Protein AF-A0A4D7C5L6-F1 (afdb_monomer_lite)

Radius of gyration: 24.94 Å; chains: 1; bounding box: 60×89×39 Å

Secondary structure (DSSP, 8-state):
-----------------PPPS----GGGHHHHHHHH-TT---TT--HHHHHHHHHHTS---HHHHHHH--HHHHHHHTSGGGIIIIITTTGGGGSS-TT--HHHHHHHHHHHHHHHHHHHTT----HHHHHHHHHHHHHHHHHHS-S------SSSTTSSTTS--

Sequence (165 aa):
MEKAGKGQSHVGTRQRPKGCLLKIEPSGKGALDALAYPYGRPANTTHAKRAKDRRKRIPVSTGKVVAELTLYFWKRLYGPEYEQTLWRPTLKRTFPDKRIKRADIASNLENIYQARNRLAHHEPVLHKRFNDTISSLRYIIERLETKTRIRIRLFQNYSLMTYLM

Organism: NCBI:txid1763828

Structure (mmCIF, N/CA/C/O backbone):
data_AF-A0A4D7C5L6-F1
#
_entry.id   AF-A0A4D7C5L6-F1
#
loop_
_atom_site.group_PDB
_atom_site.id
_atom_site.type_symbol
_atom_site.label_atom_id
_atom_site.label_alt_id
_atom_site.label_comp_id
_atom_site.label_asym_id
_atom_site.label_entity_id
_atom_site.label_seq_id
_atom_site.pdbx_PDB_ins_code
_atom_site.Cartn_x
_atom_site.Cartn_y
_atom_site.Cartn_z
_atom_site.occupancy
_atom_site.B_iso_or_equiv
_atom_site.auth_seq_id
_atom_site.auth_comp_id
_atom_site.auth_asym_id
_atom_site.auth_atom_id
_atom_site.pdbx_PDB_model_num
ATOM 1 N N . MET A 1 1 ? -27.871 52.697 -22.970 1.00 40.00 1 MET A N 1
ATOM 2 C CA . MET A 1 1 ? -26.557 52.191 -23.426 1.00 40.00 1 MET A CA 1
ATOM 3 C C . MET A 1 1 ? -25.915 51.513 -22.218 1.00 40.00 1 MET A C 1
ATOM 5 O O . MET A 1 1 ? -25.320 52.195 -21.407 1.00 40.00 1 MET A O 1
ATOM 9 N N . GLU A 1 2 ? -26.230 50.279 -21.825 1.00 33.94 2 GLU A N 1
ATOM 10 C CA . GLU A 1 2 ? -26.063 48.983 -22.509 1.00 33.94 2 GLU A CA 1
ATOM 11 C C . GLU A 1 2 ? -24.707 48.825 -23.210 1.00 33.94 2 GLU A C 1
ATOM 13 O O . GLU A 1 2 ? -24.518 49.410 -24.271 1.00 33.94 2 GLU A O 1
ATOM 18 N N . LYS A 1 3 ? -23.769 48.102 -22.570 1.00 33.00 3 LYS A N 1
ATOM 19 C CA . LYS A 1 3 ? -23.229 46.750 -22.894 1.00 33.00 3 LYS A CA 1
ATOM 20 C C . LYS A 1 3 ? -22.438 46.274 -21.647 1.00 33.00 3 LYS A C 1
ATOM 22 O O . LYS A 1 3 ? -21.710 47.076 -21.083 1.00 33.00 3 LYS A O 1
ATOM 27 N N . ALA A 1 4 ? -22.647 45.123 -20.998 1.00 32.66 4 ALA A N 1
ATOM 28 C CA . ALA A 1 4 ? -22.717 43.702 -21.384 1.00 32.66 4 ALA A CA 1
ATOM 29 C C . ALA A 1 4 ? -21.355 42.959 -21.364 1.00 32.66 4 ALA A C 1
ATOM 31 O O . ALA A 1 4 ? -20.520 43.171 -22.236 1.00 32.66 4 ALA A O 1
ATOM 32 N N . GLY A 1 5 ? -21.230 41.997 -20.426 1.00 28.12 5 GLY A N 1
ATOM 33 C CA . GLY A 1 5 ? -20.404 40.771 -20.497 1.00 28.12 5 GLY A CA 1
ATOM 34 C C . GLY A 1 5 ? -18.916 40.905 -20.117 1.00 28.12 5 GLY A C 1
ATOM 35 O O . GLY A 1 5 ? -18.264 41.852 -20.509 1.00 28.12 5 GLY A O 1
ATOM 36 N N . LYS A 1 6 ? -18.258 39.978 -19.409 1.00 29.55 6 LYS A N 1
ATOM 37 C CA . LYS A 1 6 ? -18.544 38.570 -19.088 1.00 29.55 6 LYS A CA 1
ATOM 38 C C . LYS A 1 6 ? -17.793 38.193 -17.799 1.00 29.55 6 LYS A C 1
ATOM 40 O O . LYS A 1 6 ? -16.575 38.332 -17.739 1.00 29.55 6 LYS A O 1
ATOM 45 N N . GLY A 1 7 ? -18.503 37.659 -16.806 1.00 28.77 7 GLY A N 1
ATOM 46 C CA . GLY A 1 7 ? -17.891 36.947 -15.685 1.00 28.77 7 GLY A CA 1
ATOM 47 C C . GLY A 1 7 ? -17.376 35.590 -16.161 1.00 28.77 7 GLY A C 1
ATOM 48 O O . GLY A 1 7 ? -18.143 34.785 -16.690 1.00 28.77 7 GLY A O 1
ATOM 49 N N . GLN A 1 8 ? -16.076 35.346 -16.016 1.00 31.98 8 GLN A N 1
ATOM 50 C CA . GLN A 1 8 ? -15.473 34.050 -16.310 1.00 31.98 8 GLN A CA 1
ATOM 51 C C . GLN A 1 8 ? -15.859 33.061 -15.207 1.00 31.98 8 GLN A C 1
ATOM 53 O O . GLN A 1 8 ? -15.283 33.020 -14.124 1.00 31.98 8 GLN A O 1
ATOM 58 N N . SER A 1 9 ? -16.874 32.256 -15.499 1.00 27.25 9 SER A N 1
ATOM 59 C CA . SER A 1 9 ? -17.206 31.040 -14.774 1.00 27.25 9 SER A CA 1
ATOM 60 C C . SER A 1 9 ? -16.071 30.030 -14.951 1.00 27.25 9 SER A C 1
ATOM 62 O O . SER A 1 9 ? -15.975 29.375 -15.992 1.00 27.25 9 SER A O 1
ATOM 64 N N . HIS A 1 10 ? -15.211 29.888 -13.941 1.00 30.89 10 HIS A N 1
ATOM 65 C CA . HIS A 1 10 ? -14.303 28.750 -13.867 1.00 30.89 10 HIS A CA 1
ATOM 66 C C . HIS A 1 10 ? -15.143 27.479 -13.709 1.00 30.89 10 HIS A C 1
ATOM 68 O O . HIS A 1 10 ? -15.690 27.180 -12.646 1.00 30.89 10 HIS A O 1
ATOM 74 N N . VAL A 1 11 ? -15.271 26.747 -14.815 1.00 30.00 11 VAL A N 1
ATOM 75 C CA . VAL A 1 11 ? -15.844 25.406 -14.878 1.00 30.00 11 VAL A CA 1
ATOM 76 C C . VAL A 1 11 ? -14.959 24.498 -14.031 1.00 30.00 11 VAL A C 1
ATOM 78 O O . VAL A 1 11 ? -13.954 23.963 -14.490 1.00 30.00 11 VAL A O 1
ATOM 81 N N . GLY A 1 12 ? -15.326 24.348 -12.760 1.00 26.70 12 GLY A N 1
ATOM 82 C CA . GLY A 1 12 ? -14.807 23.293 -11.910 1.00 26.70 12 GLY A CA 1
ATOM 83 C C . GLY A 1 12 ? -15.177 21.962 -12.546 1.00 26.70 12 GLY A C 1
ATOM 84 O O . GLY A 1 12 ? -16.325 21.521 -12.469 1.00 26.70 12 GLY A O 1
ATOM 85 N N . THR A 1 13 ? -14.210 21.324 -13.200 1.00 29.31 13 THR A N 1
ATOM 86 C CA . THR A 1 13 ? -14.279 19.924 -13.608 1.00 29.31 13 THR A CA 1
ATOM 87 C C . THR A 1 13 ? -14.588 19.094 -12.370 1.00 29.31 13 THR A C 1
ATOM 89 O O . THR A 1 13 ? -13.699 18.748 -11.593 1.00 29.31 13 THR A O 1
ATOM 92 N N . ARG A 1 14 ? -15.876 18.793 -12.159 1.00 25.67 14 ARG A N 1
ATOM 93 C CA . ARG A 1 14 ? -16.337 17.805 -11.184 1.00 25.67 14 ARG A CA 1
ATOM 94 C C . ARG A 1 14 ? -15.754 16.464 -11.597 1.00 25.67 14 ARG A C 1
ATOM 96 O O . ARG A 1 14 ? -16.339 15.728 -12.392 1.00 25.67 14 ARG A O 1
ATOM 103 N N . GLN A 1 15 ? -14.591 16.142 -11.050 1.00 31.14 15 GLN A N 1
ATOM 104 C CA . GLN A 1 15 ? -14.097 14.781 -11.031 1.00 31.14 15 GLN A CA 1
ATOM 105 C C . GLN A 1 15 ? -15.164 13.934 -10.342 1.00 31.14 15 GLN A C 1
ATOM 107 O O . GLN A 1 15 ? -15.479 14.128 -9.167 1.00 31.14 15 GLN A O 1
ATOM 112 N N . ARG A 1 16 ? -15.795 13.046 -11.121 1.00 25.19 16 ARG A N 1
ATOM 113 C CA . ARG A 1 16 ? -16.785 12.104 -10.603 1.00 25.19 16 ARG A CA 1
ATOM 114 C C . ARG A 1 16 ? -16.127 11.331 -9.460 1.00 25.19 16 ARG A C 1
ATOM 116 O O . ARG A 1 16 ? -15.080 10.721 -9.700 1.00 25.19 16 ARG A O 1
ATOM 123 N N . PRO A 1 17 ? -16.711 11.296 -8.254 1.00 33.25 17 PRO A N 1
ATOM 124 C CA . PRO A 1 17 ? -16.247 10.363 -7.245 1.00 33.25 17 PRO A CA 1
ATOM 125 C C . PRO A 1 17 ? -16.442 8.958 -7.820 1.00 33.25 17 PRO A C 1
ATOM 127 O O . PRO A 1 17 ? -17.570 8.548 -8.107 1.00 33.25 17 PRO A O 1
ATOM 130 N N . LYS A 1 18 ? -15.332 8.249 -8.066 1.00 42.34 18 LYS A N 1
ATOM 131 C CA . LYS A 1 18 ? -15.357 6.837 -8.458 1.00 42.34 18 LYS A CA 1
ATOM 132 C C . LYS A 1 18 ? -16.223 6.107 -7.429 1.00 42.34 18 LYS A C 1
ATOM 134 O O . LYS A 1 18 ? -16.000 6.227 -6.226 1.00 42.34 18 LYS A O 1
ATOM 139 N N . GLY A 1 19 ? -17.287 5.480 -7.926 1.00 37.19 19 GLY A N 1
ATOM 140 C CA . GLY A 1 19 ? -18.375 4.937 -7.125 1.00 37.19 19 GLY A CA 1
ATOM 141 C C . GLY A 1 19 ? -17.893 3.996 -6.022 1.00 37.19 19 GLY A C 1
ATOM 142 O O . GLY A 1 19 ? -16.939 3.247 -6.187 1.00 37.19 19 GLY A O 1
ATOM 143 N N . CYS A 1 20 ? -18.595 4.071 -4.894 1.00 37.38 20 CYS A N 1
ATOM 144 C CA . CYS A 1 20 ? -18.444 3.244 -3.703 1.00 37.38 20 CYS A CA 1
ATOM 145 C C . CYS A 1 20 ? -18.349 1.744 -4.054 1.00 37.38 20 CYS A C 1
ATOM 147 O O . CYS A 1 20 ? -19.270 1.198 -4.664 1.00 37.38 20 CYS A O 1
ATOM 149 N N . LEU A 1 21 ? -17.249 1.112 -3.633 1.00 44.06 21 LEU A N 1
ATOM 150 C CA . LEU A 1 21 ? -16.851 -0.289 -3.840 1.00 44.06 21 LEU A CA 1
ATOM 151 C C . LEU A 1 21 ? -17.720 -1.318 -3.084 1.00 44.06 21 LEU A C 1
ATOM 153 O O . LEU A 1 21 ? -17.239 -2.232 -2.434 1.00 44.06 21 LEU A O 1
ATOM 157 N N . LEU A 1 22 ? -19.038 -1.148 -3.105 1.00 54.44 22 LEU A N 1
ATOM 158 C CA . LEU A 1 22 ? -19.990 -2.148 -2.624 1.00 54.44 22 LEU A CA 1
ATOM 159 C C . LEU A 1 22 ? -21.180 -2.131 -3.574 1.00 54.44 22 LEU A C 1
ATOM 161 O O . LEU A 1 22 ? -22.245 -1.582 -3.271 1.00 54.44 22 LEU A O 1
ATOM 165 N N . LYS A 1 23 ? -20.975 -2.677 -4.774 1.00 51.97 23 LYS A N 1
ATOM 166 C CA . LYS A 1 23 ? -22.064 -2.864 -5.730 1.00 51.97 23 LYS A CA 1
ATOM 167 C C . LYS A 1 23 ? -22.987 -3.938 -5.155 1.00 51.97 23 LYS A C 1
ATOM 169 O O . LYS A 1 23 ? -22.619 -5.098 -5.037 1.00 51.97 23 LYS A O 1
ATOM 174 N N . ILE A 1 24 ? -24.164 -3.515 -4.702 1.00 57.81 24 ILE A N 1
ATOM 175 C CA . ILE A 1 24 ? -25.182 -4.427 -4.179 1.00 57.81 24 ILE A CA 1
ATOM 176 C C . ILE A 1 24 ? -25.782 -5.160 -5.377 1.00 57.81 24 ILE A C 1
ATOM 178 O O . ILE A 1 24 ? -26.421 -4.514 -6.219 1.00 57.81 24 ILE A O 1
ATOM 182 N N . GLU A 1 25 ? -25.596 -6.479 -5.429 1.00 56.44 25 GLU A N 1
ATOM 183 C CA . GLU A 1 25 ? -26.254 -7.334 -6.415 1.00 56.44 25 GLU A CA 1
ATOM 184 C C . GLU A 1 25 ? -27.778 -7.115 -6.381 1.00 56.44 25 GLU A C 1
ATOM 186 O O . GLU A 1 25 ? -28.355 -6.971 -5.293 1.00 56.44 25 GLU A O 1
ATOM 191 N N . PRO A 1 26 ? -28.464 -7.030 -7.538 1.00 56.03 26 PRO A N 1
ATOM 192 C CA . PRO A 1 26 ? -29.891 -6.714 -7.594 1.00 56.03 26 PRO A CA 1
ATOM 193 C C . PRO A 1 26 ? -30.763 -7.637 -6.732 1.00 56.03 26 PRO A C 1
ATOM 195 O O . PRO A 1 26 ? -31.715 -7.153 -6.119 1.00 56.03 26 PRO A O 1
ATOM 198 N N . SER A 1 27 ? -30.389 -8.915 -6.620 1.00 52.72 27 SER A N 1
ATOM 199 C CA . SER A 1 27 ? -31.106 -9.965 -5.885 1.00 52.72 27 SER A CA 1
ATOM 200 C C . SER A 1 27 ? -31.090 -9.802 -4.357 1.00 52.72 27 SER A C 1
ATOM 202 O O . SER A 1 27 ? -32.013 -10.250 -3.686 1.00 52.72 27 SER A O 1
ATOM 204 N N . GLY A 1 28 ? -30.105 -9.100 -3.781 1.00 64.88 28 GLY A N 1
ATOM 205 C CA . GLY A 1 28 ? -29.976 -8.924 -2.323 1.00 64.88 28 GLY A CA 1
ATOM 206 C C . GLY A 1 28 ? -30.665 -7.678 -1.753 1.00 64.88 28 GLY A C 1
ATOM 207 O O . GLY A 1 28 ? -30.669 -7.454 -0.542 1.00 64.88 28 GLY A O 1
ATOM 208 N N . LYS A 1 29 ? -31.234 -6.822 -2.610 1.00 72.00 29 LYS A N 1
ATOM 209 C CA . LYS A 1 29 ? -31.763 -5.508 -2.202 1.00 72.00 29 LYS A CA 1
ATOM 210 C C . LYS A 1 29 ? -33.022 -5.603 -1.341 1.00 72.00 29 LYS A C 1
ATOM 212 O O . LYS A 1 29 ? -33.165 -4.778 -0.444 1.00 72.00 29 LYS A O 1
ATOM 217 N N . GLY A 1 30 ? -33.888 -6.585 -1.600 1.00 76.62 30 GLY A N 1
ATOM 218 C CA . GLY A 1 30 ? -35.123 -6.806 -0.840 1.00 76.62 30 GLY A CA 1
ATOM 219 C C . GLY A 1 30 ? -34.851 -7.245 0.599 1.00 76.62 30 GLY A C 1
ATOM 220 O O . GLY A 1 30 ? -35.364 -6.633 1.530 1.00 76.62 30 GLY A O 1
ATOM 221 N N . ALA A 1 31 ? -33.953 -8.216 0.789 1.00 79.56 31 ALA A N 1
ATOM 222 C CA . ALA A 1 31 ? -33.534 -8.670 2.117 1.00 79.56 31 ALA A CA 1
ATOM 223 C C . ALA A 1 31 ? -32.867 -7.546 2.934 1.00 79.56 31 ALA A C 1
ATOM 225 O O . ALA A 1 31 ? -33.152 -7.371 4.117 1.00 79.56 31 ALA A O 1
ATOM 226 N N . LEU A 1 32 ? -32.024 -6.726 2.294 1.00 80.00 32 LEU A N 1
ATOM 227 C CA . LEU A 1 32 ? -31.403 -5.566 2.944 1.00 80.00 32 LEU A CA 1
ATOM 228 C C . LEU A 1 32 ? -32.410 -4.464 3.291 1.00 80.00 32 LEU A C 1
ATOM 230 O O . LEU A 1 32 ? -32.236 -3.802 4.311 1.00 80.00 32 LEU A O 1
ATOM 234 N N . ASP A 1 33 ? -33.439 -4.249 2.465 1.00 82.06 33 ASP A N 1
ATOM 235 C CA . ASP A 1 33 ? -34.513 -3.295 2.765 1.00 82.06 33 ASP A CA 1
ATOM 236 C C . ASP A 1 33 ? -35.378 -3.795 3.942 1.00 82.06 33 ASP A C 1
ATOM 238 O O . ASP A 1 33 ? -35.694 -2.996 4.822 1.00 82.06 33 ASP A O 1
ATOM 242 N N . ALA A 1 34 ? -35.668 -5.100 4.031 1.00 83.25 34 ALA A N 1
ATOM 243 C CA . ALA A 1 34 ? -36.379 -5.702 5.167 1.00 83.25 34 ALA A CA 1
ATOM 244 C C . ALA A 1 34 ? -35.590 -5.588 6.489 1.00 83.25 34 ALA A C 1
ATOM 246 O O . ALA A 1 34 ? -36.148 -5.224 7.521 1.00 83.25 34 ALA A O 1
ATOM 247 N N . LEU A 1 35 ? -34.269 -5.800 6.454 1.00 82.94 35 LEU A N 1
ATOM 248 C CA . LEU A 1 35 ? -33.383 -5.581 7.610 1.00 82.94 35 LEU A CA 1
ATOM 249 C C . LEU A 1 35 ? -33.205 -4.093 7.962 1.00 82.94 35 LEU A C 1
ATOM 251 O O . LEU A 1 35 ? -32.931 -3.735 9.111 1.00 82.94 35 LEU A O 1
ATOM 255 N N . ALA A 1 36 ? -33.278 -3.200 6.974 1.00 83.56 36 ALA A N 1
ATOM 256 C CA . ALA A 1 36 ? -33.163 -1.761 7.195 1.00 83.56 36 ALA A CA 1
ATOM 257 C C . ALA A 1 36 ? -34.446 -1.167 7.797 1.00 83.56 36 ALA A C 1
ATOM 259 O O . ALA A 1 36 ? -34.345 -0.272 8.637 1.00 83.56 36 ALA A O 1
ATOM 260 N N . TYR A 1 37 ? -35.615 -1.682 7.406 1.00 85.62 37 TYR A N 1
ATOM 261 C CA . TYR A 1 37 ? -36.933 -1.179 7.795 1.00 85.62 37 TYR A CA 1
ATOM 262 C C . TYR A 1 37 ? -37.853 -2.323 8.270 1.00 85.62 37 TYR A C 1
ATOM 264 O O . TYR A 1 37 ? -38.772 -2.706 7.544 1.00 85.62 37 TYR A O 1
ATOM 272 N N . PRO A 1 38 ? -37.645 -2.861 9.488 1.00 81.75 38 PRO A N 1
ATOM 273 C CA . PRO A 1 38 ? -38.406 -4.011 9.993 1.00 81.75 38 PRO A CA 1
ATOM 274 C C . PRO A 1 38 ? -39.910 -3.736 10.165 1.00 81.75 38 PRO A C 1
ATOM 276 O O . PRO A 1 38 ? -40.714 -4.648 10.025 1.00 81.75 38 PRO A O 1
ATOM 279 N N . TYR A 1 39 ? -40.301 -2.480 10.409 1.00 83.62 39 TYR A N 1
ATOM 280 C CA . TYR A 1 39 ? -41.702 -2.055 10.573 1.00 83.62 39 TYR A CA 1
ATOM 281 C C . TYR A 1 39 ? -42.285 -1.390 9.318 1.00 83.62 39 TYR A C 1
ATOM 283 O O . TYR A 1 39 ? -43.259 -0.646 9.388 1.00 83.62 39 TYR A O 1
ATOM 291 N N . GLY A 1 40 ? -41.666 -1.622 8.161 1.00 80.12 40 GLY A N 1
ATOM 292 C CA . GLY A 1 40 ? -42.056 -0.987 6.910 1.00 80.12 40 GLY A CA 1
ATOM 293 C C . GLY A 1 40 ? -41.318 0.324 6.642 1.00 80.12 40 GLY A C 1
ATOM 294 O O . GLY A 1 40 ? -40.772 0.998 7.518 1.00 80.12 40 GLY A O 1
ATOM 295 N N . ARG A 1 41 ? -41.238 0.656 5.355 1.00 80.62 41 ARG A N 1
ATOM 296 C CA . ARG A 1 41 ? -40.471 1.795 4.852 1.00 80.62 41 ARG A CA 1
ATOM 297 C C . ARG A 1 41 ? -41.241 3.108 5.085 1.00 80.62 41 ARG A C 1
ATOM 299 O O . ARG A 1 41 ? -42.388 3.200 4.657 1.00 80.62 41 ARG A O 1
ATOM 306 N N . PRO A 1 42 ? -40.601 4.177 5.600 1.00 83.25 42 PRO A N 1
ATOM 307 C CA . PRO A 1 42 ? -41.225 5.497 5.663 1.00 83.25 42 PRO A CA 1
ATOM 308 C C . PRO A 1 42 ? -41.476 6.061 4.254 1.00 83.25 42 PRO A C 1
ATOM 310 O O . PRO A 1 42 ? -40.560 6.063 3.417 1.00 83.25 42 PRO A O 1
ATOM 313 N N . ALA A 1 43 ? -42.677 6.598 4.011 1.00 76.00 43 ALA A N 1
ATOM 314 C CA . ALA A 1 43 ? -43.124 7.089 2.701 1.00 76.00 43 ALA A CA 1
ATOM 315 C C . ALA A 1 43 ? -42.171 8.134 2.075 1.00 76.00 43 ALA A C 1
ATOM 317 O O . ALA A 1 43 ? -41.829 8.030 0.899 1.00 76.00 43 ALA A O 1
ATOM 318 N N . ASN A 1 44 ? -41.613 9.049 2.878 1.00 83.56 44 ASN A N 1
ATOM 319 C CA . ASN A 1 44 ? -40.727 10.132 2.415 1.00 83.56 44 ASN A CA 1
ATOM 320 C C . ASN A 1 44 ? -39.226 9.774 2.350 1.00 83.56 44 ASN A C 1
ATOM 322 O O . ASN A 1 44 ? -38.356 10.645 2.418 1.00 83.56 44 ASN A O 1
ATOM 326 N N . THR A 1 45 ? -38.866 8.494 2.220 1.00 82.38 45 THR A N 1
ATOM 327 C CA . THR A 1 45 ? -37.444 8.106 2.170 1.00 82.38 45 THR A CA 1
ATOM 328 C C . THR A 1 45 ? -36.863 8.236 0.761 1.00 82.38 45 THR A C 1
ATOM 330 O O . THR A 1 45 ? -37.227 7.471 -0.140 1.00 82.38 45 THR A O 1
ATOM 333 N N . THR A 1 46 ? -35.889 9.138 0.593 1.00 86.81 46 THR A N 1
ATOM 334 C CA . THR A 1 46 ? -35.153 9.333 -0.669 1.00 86.81 46 THR A CA 1
ATOM 335 C C . THR A 1 46 ? -34.328 8.103 -1.059 1.00 86.81 46 THR A C 1
ATOM 337 O O . THR A 1 46 ? -33.870 7.332 -0.208 1.00 86.81 46 THR A O 1
ATOM 340 N N . HIS A 1 47 ? -34.071 7.927 -2.361 1.00 81.69 47 HIS A N 1
ATOM 341 C CA . HIS A 1 47 ? -33.251 6.815 -2.862 1.00 81.69 47 HIS A CA 1
ATOM 342 C C . HIS A 1 47 ? -31.832 6.806 -2.256 1.00 81.69 47 HIS A C 1
ATOM 344 O O . HIS A 1 47 ? -31.306 5.746 -1.913 1.00 81.69 47 HIS A O 1
ATOM 350 N N . ALA A 1 48 ? -31.232 7.983 -2.048 1.00 82.25 48 ALA A N 1
ATOM 351 C CA . ALA A 1 48 ? -29.918 8.115 -1.417 1.00 82.25 48 ALA A CA 1
ATOM 352 C C . ALA A 1 48 ? -29.921 7.649 0.049 1.00 82.25 48 ALA A C 1
ATOM 354 O O . ALA A 1 48 ? -29.019 6.915 0.462 1.00 82.25 48 ALA A O 1
ATOM 355 N N . LYS A 1 49 ? -30.956 8.017 0.819 1.00 85.06 49 LYS A N 1
ATOM 356 C CA . LYS A 1 49 ? -31.108 7.601 2.220 1.00 85.06 49 LYS A CA 1
ATOM 357 C C . LYS A 1 49 ? -31.306 6.087 2.327 1.00 85.06 49 LYS A C 1
ATOM 359 O O . LYS A 1 49 ? -30.561 5.439 3.056 1.00 85.06 49 LYS A O 1
ATOM 364 N N . ARG A 1 50 ? -32.149 5.500 1.468 1.00 84.69 50 ARG A N 1
ATOM 365 C CA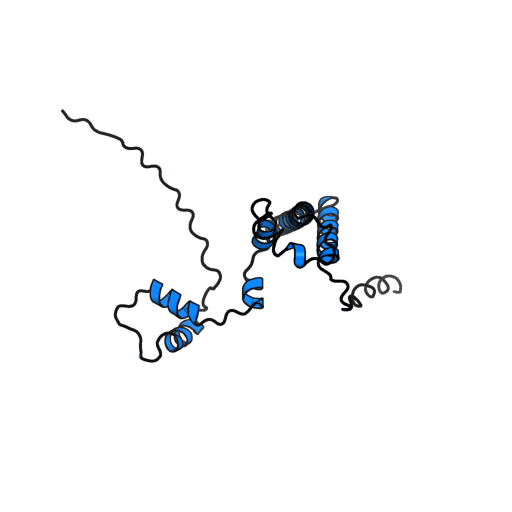 . ARG A 1 50 ? -32.297 4.034 1.347 1.00 84.69 50 ARG A CA 1
ATOM 366 C C . ARG A 1 50 ? -30.986 3.326 1.027 1.00 84.69 50 ARG A C 1
ATOM 368 O O . ARG A 1 50 ? -30.646 2.313 1.626 1.00 84.69 50 ARG A O 1
ATOM 375 N N . ALA A 1 51 ? -30.224 3.843 0.065 1.00 81.94 51 ALA A N 1
ATOM 376 C CA . ALA A 1 51 ? -28.939 3.259 -0.300 1.00 81.94 51 ALA A CA 1
ATOM 377 C C . ALA A 1 51 ? -27.906 3.345 0.837 1.00 81.94 51 ALA A C 1
ATOM 379 O O . ALA A 1 51 ? -27.008 2.505 0.898 1.00 81.94 51 ALA A O 1
ATOM 380 N N . LYS A 1 52 ? -28.005 4.348 1.718 1.00 84.00 52 LYS A N 1
ATOM 381 C CA . LYS A 1 52 ? -27.170 4.472 2.919 1.00 84.00 52 LYS A CA 1
ATOM 382 C C . LYS A 1 52 ? -27.606 3.487 4.002 1.00 84.00 52 LYS A C 1
ATOM 384 O O . LYS A 1 52 ? -26.754 2.799 4.553 1.00 84.00 52 LYS A O 1
ATOM 389 N N . ASP A 1 53 ? -28.903 3.381 4.268 1.00 84.94 53 ASP A N 1
ATOM 390 C CA . ASP A 1 53 ? -29.428 2.492 5.308 1.00 84.94 53 ASP A CA 1
ATOM 391 C C . ASP A 1 53 ? -29.224 1.013 4.956 1.00 84.94 53 ASP A C 1
ATOM 393 O O . ASP A 1 53 ? -28.747 0.257 5.799 1.00 84.94 53 ASP A O 1
ATOM 397 N N . ARG A 1 54 ? -29.404 0.620 3.686 1.00 83.44 54 ARG A N 1
ATOM 398 C CA . ARG A 1 54 ? -29.007 -0.720 3.214 1.00 83.44 54 ARG A CA 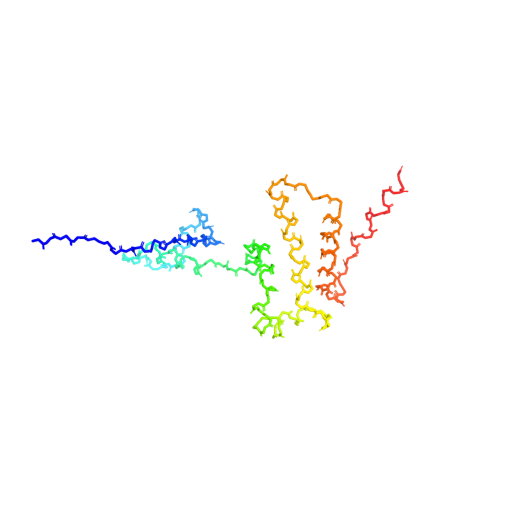1
ATOM 399 C C . ARG A 1 54 ? -27.523 -0.998 3.426 1.00 83.44 54 ARG A C 1
ATOM 401 O O . ARG A 1 54 ? -27.164 -2.069 3.897 1.00 83.44 54 ARG A O 1
ATOM 408 N N . ARG A 1 55 ? -26.650 -0.034 3.105 1.00 80.25 55 ARG A N 1
ATOM 409 C CA . ARG A 1 55 ? -25.194 -0.191 3.265 1.00 80.25 55 ARG A CA 1
ATOM 410 C C . ARG A 1 55 ? -24.786 -0.443 4.716 1.00 80.25 55 ARG A C 1
ATOM 412 O O . ARG A 1 55 ? -23.871 -1.225 4.933 1.00 80.25 55 ARG A O 1
ATOM 419 N N . LYS A 1 56 ? -25.483 0.146 5.692 1.00 82.81 56 LYS A N 1
ATOM 420 C CA . LYS A 1 56 ? -25.234 -0.105 7.124 1.00 82.81 56 LYS A CA 1
ATOM 421 C C . LYS A 1 56 ? -25.543 -1.542 7.553 1.00 82.81 56 LYS A C 1
ATOM 423 O O . LYS A 1 56 ? -25.027 -1.984 8.570 1.00 82.81 56 LYS A O 1
ATOM 428 N N . ARG A 1 57 ? -26.410 -2.248 6.821 1.00 83.50 57 ARG A N 1
ATOM 429 C CA . ARG A 1 57 ? -26.809 -3.632 7.123 1.00 83.50 57 ARG A CA 1
ATOM 430 C C . ARG A 1 57 ? -25.924 -4.675 6.448 1.00 83.50 57 ARG A C 1
ATOM 432 O O . ARG A 1 57 ? -26.066 -5.856 6.738 1.00 83.50 57 ARG A O 1
ATOM 439 N N . ILE A 1 58 ? -25.021 -4.263 5.559 1.00 79.94 58 ILE A N 1
ATOM 440 C CA . ILE A 1 58 ? -24.082 -5.184 4.921 1.00 79.94 58 ILE A CA 1
ATOM 441 C C . ILE A 1 58 ? -22.996 -5.521 5.947 1.00 79.94 58 ILE A C 1
ATOM 443 O O . ILE A 1 58 ? -22.287 -4.606 6.369 1.00 79.94 58 ILE A O 1
ATOM 447 N N . PRO A 1 59 ? -22.816 -6.797 6.332 1.00 80.06 59 PRO A N 1
ATOM 448 C CA . PRO A 1 59 ? -21.683 -7.179 7.158 1.00 80.06 59 PRO A CA 1
ATOM 449 C C . PRO A 1 59 ? -20.391 -6.904 6.378 1.00 80.06 59 PRO A C 1
ATOM 451 O O . PRO A 1 59 ? -20.189 -7.399 5.263 1.00 80.06 59 PRO A O 1
ATOM 454 N N . VAL A 1 60 ? -19.531 -6.063 6.948 1.00 80.94 60 VAL A N 1
ATOM 455 C CA . VAL A 1 60 ? -18.223 -5.723 6.385 1.00 80.94 60 VAL A CA 1
ATOM 456 C C . VAL A 1 60 ? -17.176 -6.516 7.152 1.00 80.94 60 VAL A C 1
ATOM 458 O O . VAL A 1 60 ? -16.829 -6.172 8.277 1.00 80.94 60 VAL A O 1
ATOM 461 N N . SER A 1 61 ? -16.694 -7.604 6.553 1.00 86.94 61 SER A N 1
ATOM 462 C CA . SER A 1 61 ? -15.568 -8.361 7.102 1.00 86.94 61 SER A CA 1
ATOM 463 C C . SER A 1 61 ? -14.240 -7.704 6.724 1.00 86.94 61 SER A C 1
ATOM 465 O O . SER A 1 61 ? -14.134 -7.052 5.683 1.00 86.94 61 SER A O 1
ATOM 467 N N . THR A 1 62 ? -13.196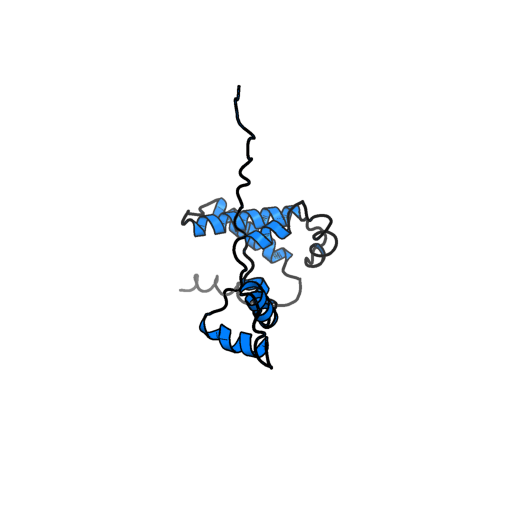 -7.923 7.526 1.00 82.44 62 THR A N 1
ATOM 468 C CA . THR A 1 62 ? -11.835 -7.446 7.220 1.00 82.44 62 THR A CA 1
ATOM 469 C C . THR A 1 62 ? -11.362 -7.938 5.853 1.00 82.44 62 THR A C 1
ATOM 471 O O . THR A 1 62 ? -10.835 -7.157 5.066 1.00 82.44 62 THR A O 1
ATOM 474 N N . GLY A 1 63 ? -11.620 -9.210 5.527 1.00 83.44 63 GLY A N 1
ATOM 475 C CA . GLY A 1 63 ? -11.283 -9.780 4.220 1.00 83.44 63 GLY A CA 1
ATOM 476 C C . GLY A 1 63 ? -11.994 -9.071 3.067 1.00 83.44 63 GLY A C 1
ATOM 477 O O . GLY A 1 63 ? -11.372 -8.793 2.047 1.00 83.44 63 GLY A O 1
ATOM 478 N N . LYS A 1 64 ? -13.265 -8.690 3.255 1.00 82.50 64 LYS A N 1
ATOM 479 C CA . LYS A 1 64 ? -14.016 -7.916 2.262 1.00 82.50 64 LYS A CA 1
ATOM 480 C C . LYS A 1 64 ? -13.429 -6.522 2.066 1.00 82.50 64 LYS A C 1
ATOM 482 O O . LYS A 1 64 ? -13.308 -6.081 0.933 1.00 82.50 64 LYS A O 1
ATOM 487 N N . VAL A 1 65 ? -13.023 -5.846 3.143 1.00 87.75 65 VAL A N 1
ATOM 488 C CA . VAL A 1 65 ? -12.333 -4.550 3.032 1.00 87.75 65 VAL A CA 1
ATOM 489 C C . VAL A 1 65 ? -11.053 -4.703 2.217 1.00 87.75 65 VAL A C 1
ATOM 491 O O . VAL A 1 65 ? -10.866 -3.965 1.259 1.00 87.75 65 VAL A O 1
ATOM 494 N N . VAL A 1 66 ? -10.203 -5.678 2.551 1.00 86.38 66 VAL A N 1
ATOM 495 C CA . VAL A 1 66 ? -8.929 -5.907 1.849 1.00 86.38 66 VAL A CA 1
ATOM 496 C C . VAL A 1 66 ? -9.143 -6.232 0.369 1.00 86.38 66 VAL A C 1
ATOM 498 O O . VAL A 1 66 ? -8.420 -5.694 -0.464 1.00 86.38 66 VAL A O 1
ATOM 501 N N . ALA A 1 67 ? -10.143 -7.053 0.036 1.00 83.88 67 ALA A N 1
ATOM 502 C CA . ALA A 1 67 ? -10.444 -7.447 -1.341 1.00 83.88 67 ALA A CA 1
ATOM 503 C C . ALA A 1 67 ? -10.888 -6.276 -2.235 1.00 83.88 67 ALA A C 1
ATOM 505 O O . ALA A 1 67 ? -10.604 -6.274 -3.430 1.00 83.88 67 ALA A O 1
ATOM 506 N N . GLU A 1 68 ? -11.552 -5.267 -1.668 1.00 86.06 68 GLU A N 1
ATOM 507 C CA . GLU A 1 68 ? -11.960 -4.065 -2.404 1.00 86.06 68 GLU A CA 1
ATOM 508 C C . GLU A 1 68 ? -10.792 -3.066 -2.571 1.00 86.06 68 GLU A C 1
ATOM 510 O O . GLU A 1 68 ? -10.802 -2.203 -3.449 1.00 86.06 68 GLU A O 1
ATOM 515 N N . LEU A 1 69 ? -9.733 -3.150 -1.761 1.00 90.94 69 LEU A N 1
ATOM 516 C CA . LEU A 1 69 ? -8.614 -2.213 -1.859 1.00 90.94 69 LEU A CA 1
ATOM 517 C C . LEU A 1 69 ? -7.720 -2.516 -3.068 1.00 90.94 69 LEU A C 1
ATOM 519 O O . LEU A 1 69 ? -7.131 -3.584 -3.206 1.00 90.94 69 LEU A O 1
ATOM 523 N N . THR A 1 70 ? -7.540 -1.511 -3.924 1.00 92.56 70 THR A N 1
ATOM 524 C CA . THR A 1 70 ? -6.598 -1.597 -5.050 1.00 92.56 70 THR A CA 1
ATOM 525 C C . THR A 1 70 ? -5.141 -1.570 -4.577 1.00 92.56 70 THR A C 1
ATOM 527 O O . THR A 1 70 ? -4.818 -0.970 -3.552 1.00 92.56 70 THR A O 1
ATOM 530 N N . LEU A 1 71 ? -4.218 -2.103 -5.383 1.00 90.19 71 LEU A N 1
ATOM 531 C CA . LEU A 1 71 ? -2.777 -1.987 -5.118 1.00 90.19 71 LEU A CA 1
ATOM 532 C C . LEU A 1 71 ? -2.311 -0.522 -4.975 1.00 90.19 71 LEU A C 1
ATOM 534 O O . LEU A 1 71 ? -1.403 -0.229 -4.200 1.00 90.19 71 LEU A O 1
ATOM 538 N N . TYR A 1 72 ? -2.970 0.413 -5.669 1.00 92.75 72 TYR A N 1
ATOM 539 C CA . TYR A 1 72 ? -2.689 1.844 -5.545 1.00 92.75 72 TYR A CA 1
ATOM 540 C C . TYR A 1 72 ? -2.927 2.370 -4.125 1.00 92.75 72 TYR A C 1
ATOM 542 O O . TYR A 1 72 ? -2.145 3.191 -3.648 1.00 92.75 72 TYR A O 1
ATOM 550 N N . PHE A 1 73 ? -3.967 1.886 -3.433 1.00 94.81 73 PHE A N 1
ATOM 551 C CA . PHE A 1 73 ? -4.218 2.253 -2.038 1.00 94.81 73 PHE A CA 1
ATOM 552 C C . PHE A 1 73 ? -3.020 1.882 -1.163 1.00 94.81 73 PHE A C 1
ATOM 554 O O . PHE A 1 73 ? -2.498 2.732 -0.447 1.00 94.81 73 PHE A O 1
ATOM 561 N N . TRP A 1 74 ? -2.536 0.644 -1.287 1.00 93.06 74 TRP A N 1
ATOM 562 C CA . TRP A 1 74 ? -1.393 0.156 -0.519 1.00 93.06 74 TRP A CA 1
ATOM 563 C C . TRP A 1 74 ? -0.113 0.927 -0.842 1.00 93.06 74 TRP A C 1
ATOM 565 O O . TRP A 1 74 ? 0.604 1.311 0.073 1.00 93.06 74 TRP A O 1
ATOM 575 N N . LYS A 1 75 ? 0.140 1.263 -2.113 1.00 93.38 75 LYS A N 1
ATOM 576 C CA . LYS A 1 75 ? 1.256 2.145 -2.494 1.00 93.38 75 LYS A CA 1
ATOM 577 C C . LYS A 1 75 ? 1.126 3.545 -1.878 1.00 93.38 75 LYS A C 1
ATOM 579 O O . LYS A 1 75 ? 2.106 4.097 -1.382 1.00 93.38 75 LYS A O 1
ATOM 584 N N . ARG A 1 76 ? -0.073 4.133 -1.900 1.00 95.00 76 ARG A N 1
ATOM 585 C CA . ARG A 1 76 ? -0.326 5.488 -1.383 1.00 95.00 76 ARG A CA 1
ATOM 586 C C . ARG A 1 76 ? -0.251 5.554 0.141 1.00 95.00 76 ARG A C 1
ATOM 588 O O . ARG A 1 76 ? 0.203 6.564 0.663 1.00 95.00 76 ARG A O 1
ATOM 595 N N . LEU A 1 77 ? -0.619 4.480 0.838 1.00 94.94 77 LEU A N 1
ATOM 596 C CA . LEU A 1 77 ? -0.549 4.370 2.298 1.00 94.94 77 LEU A CA 1
ATOM 597 C C . LEU A 1 77 ? 0.861 4.652 2.846 1.00 94.94 77 LEU A C 1
ATOM 599 O O . LEU A 1 77 ? 1.002 5.235 3.917 1.00 94.94 77 LEU A O 1
ATOM 603 N N . TYR A 1 78 ? 1.902 4.293 2.088 1.00 95.75 78 TYR A N 1
ATOM 604 C CA . TYR A 1 78 ? 3.299 4.561 2.433 1.00 95.75 78 TYR A CA 1
ATOM 605 C C . TYR A 1 78 ? 3.837 5.852 1.803 1.00 95.75 78 TYR A C 1
ATOM 607 O O . TYR A 1 78 ? 5.048 5.992 1.679 1.00 95.75 78 TYR A O 1
ATOM 615 N N . GLY A 1 79 ? 2.991 6.800 1.395 1.00 95.19 79 GLY A N 1
ATOM 616 C CA . GLY A 1 79 ? 3.411 8.101 0.860 1.00 95.19 79 GLY A CA 1
ATOM 617 C C . GLY A 1 79 ? 4.133 8.992 1.890 1.00 95.19 79 GLY A C 1
ATOM 618 O O . GLY A 1 79 ? 3.945 8.812 3.097 1.00 95.19 79 GLY A O 1
ATOM 619 N N . PRO A 1 80 ? 4.985 9.941 1.450 1.00 96.44 80 PRO A N 1
ATOM 620 C CA . PRO A 1 80 ? 5.691 10.871 2.343 1.00 96.44 80 PRO A CA 1
ATOM 621 C C . PRO A 1 80 ? 4.760 11.700 3.231 1.00 96.44 80 PRO A C 1
ATOM 623 O O . PRO A 1 80 ? 5.096 11.971 4.381 1.00 96.44 80 PRO A O 1
ATOM 626 N N . GLU A 1 81 ? 3.569 12.028 2.741 1.00 96.38 81 GLU A N 1
ATOM 627 C CA . GLU A 1 81 ? 2.528 12.746 3.474 1.00 96.38 81 GLU A CA 1
ATOM 628 C C . GLU A 1 81 ? 2.039 12.006 4.734 1.00 96.38 81 GLU A C 1
ATOM 630 O O . GLU A 1 81 ? 1.506 12.629 5.651 1.00 96.38 81 GLU A O 1
ATOM 635 N N . TYR A 1 82 ? 2.258 10.689 4.811 1.00 96.38 82 TYR A N 1
ATOM 636 C CA . TYR A 1 82 ? 1.828 9.847 5.928 1.00 96.38 82 TYR A CA 1
ATOM 637 C C . TYR A 1 82 ? 2.963 9.460 6.885 1.00 96.38 82 TYR A C 1
ATOM 639 O O . TYR A 1 82 ? 2.758 8.641 7.783 1.00 96.38 82 TYR A O 1
ATOM 647 N N . GLU A 1 83 ? 4.155 10.051 6.735 1.00 95.31 83 GLU A N 1
ATOM 648 C CA . GLU A 1 83 ? 5.321 9.765 7.583 1.00 95.31 83 GLU A CA 1
ATOM 649 C C . GLU A 1 83 ? 5.009 9.959 9.080 1.00 95.31 83 GLU A C 1
ATOM 651 O O . GLU A 1 83 ? 5.273 9.078 9.901 1.00 95.31 83 GLU A O 1
ATOM 656 N N . GLN A 1 84 ? 4.422 11.104 9.441 1.00 96.31 84 GLN A N 1
ATOM 657 C CA . GLN A 1 84 ? 4.151 11.455 10.840 1.00 96.31 84 GLN A CA 1
ATOM 658 C C . GLN A 1 84 ? 2.827 10.882 11.352 1.00 96.31 84 GLN A C 1
ATOM 660 O O . GLN A 1 84 ? 2.724 10.536 12.524 1.00 96.31 84 GLN A O 1
ATOM 665 N N . THR A 1 85 ? 1.819 10.768 10.486 1.00 96.56 85 THR A N 1
ATOM 666 C CA . THR A 1 85 ? 0.446 10.420 10.883 1.00 96.56 85 THR A CA 1
ATOM 667 C C . THR A 1 85 ? 0.199 8.916 10.933 1.00 96.56 85 THR A C 1
ATOM 669 O O . THR A 1 85 ? -0.481 8.448 11.842 1.00 96.56 85 THR A O 1
ATOM 672 N N . LEU A 1 86 ? 0.761 8.141 9.997 1.00 95.25 86 LEU A N 1
ATOM 673 C CA . LEU A 1 86 ? 0.536 6.692 9.919 1.00 95.25 86 LEU A CA 1
ATOM 674 C C . LEU A 1 86 ? 1.822 5.899 10.133 1.00 95.25 86 LEU A C 1
ATOM 676 O O . LEU A 1 86 ? 1.843 4.971 10.942 1.00 95.25 86 LEU A O 1
ATOM 680 N N . TRP A 1 87 ? 2.907 6.266 9.448 1.00 95.88 87 TRP A N 1
ATOM 681 C CA . TRP A 1 87 ? 4.129 5.468 9.454 1.00 95.88 87 TRP A CA 1
ATOM 682 C C . TRP A 1 87 ? 4.764 5.363 10.840 1.00 95.88 87 TRP A C 1
ATOM 684 O O . TRP A 1 87 ? 4.881 4.257 11.373 1.00 95.88 87 TRP A O 1
ATOM 694 N N . ARG A 1 88 ? 5.151 6.496 11.436 1.00 94.12 88 ARG A N 1
ATOM 695 C CA . ARG A 1 88 ? 5.826 6.526 12.743 1.00 94.12 88 ARG A CA 1
ATOM 696 C C . ARG A 1 88 ? 4.969 5.963 13.887 1.00 94.12 88 ARG A C 1
ATOM 698 O O . ARG A 1 88 ? 5.515 5.171 14.656 1.00 94.12 88 ARG A O 1
ATOM 705 N N . PRO A 1 89 ? 3.666 6.294 14.010 1.00 94.69 89 PRO A N 1
ATOM 706 C CA . PRO A 1 89 ? 2.870 5.839 15.150 1.00 94.69 89 PRO A CA 1
ATOM 707 C C . PRO A 1 89 ? 2.416 4.378 15.051 1.00 94.69 89 PRO A C 1
ATOM 709 O O . PRO A 1 89 ? 2.331 3.693 16.073 1.00 94.69 89 PRO A O 1
ATOM 712 N N . THR A 1 90 ? 2.103 3.890 13.841 1.00 93.44 90 THR A N 1
ATOM 713 C CA . THR A 1 90 ? 1.412 2.598 13.667 1.00 93.44 90 THR A CA 1
ATOM 714 C C . THR A 1 90 ? 2.076 1.674 12.652 1.00 93.44 90 THR A C 1
ATOM 716 O O . THR A 1 90 ? 2.477 0.576 13.034 1.00 93.44 90 THR A O 1
ATOM 719 N N . LEU A 1 91 ? 2.257 2.079 11.389 1.00 92.69 91 LEU A N 1
ATOM 720 C CA . LEU A 1 91 ? 2.679 1.143 10.334 1.00 92.69 91 LEU A CA 1
ATOM 721 C C . LEU A 1 91 ? 4.078 0.574 10.581 1.00 92.69 91 LEU A C 1
ATOM 723 O O . LEU A 1 91 ? 4.300 -0.611 10.386 1.00 92.69 91 LEU A O 1
ATOM 727 N N . LYS A 1 92 ? 5.025 1.368 11.090 1.00 93.25 92 LYS A N 1
ATOM 728 C CA . LYS A 1 92 ? 6.374 0.873 11.404 1.00 93.25 92 LYS A CA 1
ATOM 729 C C . LYS A 1 92 ? 6.361 -0.259 12.445 1.00 93.25 92 LYS A C 1
ATOM 731 O O . LYS A 1 92 ? 7.281 -1.076 12.502 1.00 93.25 92 LYS A O 1
ATOM 736 N N . ARG A 1 93 ? 5.320 -0.343 13.284 1.00 90.75 93 ARG A N 1
ATOM 737 C CA . ARG A 1 93 ? 5.191 -1.395 14.302 1.00 90.75 93 ARG A CA 1
ATOM 738 C C . ARG A 1 93 ? 4.851 -2.760 13.705 1.00 90.75 93 ARG A C 1
ATOM 740 O O . ARG A 1 93 ? 5.219 -3.747 14.333 1.00 90.75 93 ARG A O 1
ATOM 747 N N . THR A 1 94 ? 4.244 -2.815 12.516 1.00 89.88 94 THR A N 1
ATOM 748 C CA . THR A 1 94 ? 3.876 -4.076 11.847 1.00 89.88 94 THR A CA 1
ATOM 749 C C . THR A 1 94 ? 5.083 -4.823 11.290 1.00 89.88 94 THR A C 1
ATOM 751 O O . THR A 1 94 ? 4.999 -6.022 11.058 1.00 89.88 94 THR A O 1
ATOM 754 N N . PHE A 1 95 ? 6.206 -4.130 11.086 1.00 90.19 95 PHE A N 1
ATOM 755 C CA . PHE A 1 95 ? 7.446 -4.730 10.603 1.00 90.19 95 PHE A CA 1
ATOM 756 C C . PHE A 1 95 ? 8.285 -5.254 11.777 1.00 90.19 95 PHE A C 1
ATOM 758 O O . PHE A 1 95 ? 8.410 -4.552 12.787 1.00 90.19 95 PHE A O 1
ATOM 765 N N . PRO A 1 96 ? 8.904 -6.442 11.677 1.00 89.31 96 PRO A N 1
ATOM 766 C CA . PRO A 1 96 ? 9.786 -6.969 12.717 1.00 89.31 96 PRO A CA 1
ATOM 767 C C . PRO A 1 96 ? 11.049 -6.115 12.872 1.00 89.31 96 PRO A C 1
ATOM 769 O O . PRO A 1 96 ? 11.401 -5.736 13.989 1.00 89.31 96 PRO A O 1
ATOM 772 N N . ASP A 1 97 ? 11.696 -5.758 11.756 1.00 89.31 97 ASP A N 1
ATOM 773 C CA . ASP A 1 97 ? 12.882 -4.896 11.758 1.00 89.31 97 ASP A CA 1
ATOM 774 C C . ASP A 1 97 ? 12.480 -3.420 11.904 1.00 89.31 97 ASP A C 1
ATOM 776 O O . ASP A 1 97 ? 11.777 -2.854 11.066 1.00 89.31 97 ASP A O 1
ATOM 780 N N . LYS A 1 98 ? 12.956 -2.764 12.968 1.00 87.25 98 LYS A N 1
ATOM 781 C CA . LYS A 1 98 ? 12.673 -1.349 13.259 1.00 87.25 98 LYS A CA 1
ATOM 782 C C . LYS A 1 98 ? 13.614 -0.374 12.547 1.00 87.25 98 LYS A C 1
ATOM 784 O O . LYS A 1 98 ? 13.391 0.836 12.617 1.00 87.25 98 LYS A O 1
ATOM 789 N N . ARG A 1 99 ? 14.642 -0.859 11.850 1.00 89.94 99 ARG A N 1
ATOM 790 C CA . ARG A 1 99 ? 15.551 -0.031 11.037 1.00 89.94 99 ARG A CA 1
ATOM 791 C C . ARG A 1 99 ? 14.975 0.290 9.661 1.00 89.94 99 ARG A C 1
ATOM 793 O O . ARG A 1 99 ? 15.504 1.152 8.966 1.00 89.94 99 ARG A O 1
ATOM 800 N N . ILE A 1 100 ? 13.879 -0.371 9.292 1.00 92.88 100 ILE A N 1
ATOM 801 C CA . ILE A 1 100 ? 13.189 -0.151 8.029 1.00 92.88 100 ILE A CA 1
ATOM 802 C C . ILE A 1 100 ? 12.762 1.312 7.873 1.00 92.88 100 ILE A C 1
ATOM 804 O O . ILE A 1 100 ? 12.271 1.945 8.820 1.00 92.88 100 ILE A O 1
ATOM 808 N N . LYS A 1 101 ? 12.950 1.852 6.668 1.00 95.06 101 LYS A N 1
ATOM 809 C CA . LYS A 1 101 ? 12.518 3.202 6.304 1.00 95.06 101 LYS A CA 1
ATOM 810 C C . LYS A 1 101 ? 11.265 3.118 5.444 1.00 95.06 101 LYS A C 1
ATOM 812 O O . LYS A 1 101 ? 11.156 2.267 4.563 1.00 95.06 101 LYS A O 1
ATOM 817 N N . ARG A 1 102 ? 10.339 4.059 5.647 1.00 95.69 102 ARG A N 1
ATOM 818 C CA . ARG A 1 102 ? 9.125 4.176 4.826 1.00 95.69 102 ARG A CA 1
ATOM 819 C C . ARG A 1 102 ? 9.469 4.311 3.345 1.00 95.69 102 ARG A C 1
ATOM 821 O O . ARG A 1 102 ? 8.817 3.697 2.512 1.00 95.69 102 ARG A O 1
ATOM 828 N N . ALA A 1 103 ? 10.479 5.126 3.034 1.00 96.44 103 ALA A N 1
ATOM 829 C CA . ALA A 1 103 ? 10.907 5.400 1.666 1.00 96.44 103 ALA A CA 1
ATOM 830 C C . ALA A 1 103 ? 11.308 4.121 0.913 1.00 96.44 103 ALA A C 1
ATOM 832 O O . ALA A 1 103 ? 10.962 3.980 -0.260 1.00 96.44 103 ALA A O 1
ATOM 833 N N . ASP A 1 104 ? 11.949 3.171 1.596 1.00 96.06 104 ASP A N 1
ATOM 834 C CA . ASP A 1 104 ? 12.351 1.898 0.996 1.00 96.06 104 ASP A CA 1
ATOM 835 C C . ASP A 1 104 ? 11.116 1.047 0.666 1.00 96.06 104 ASP A C 1
ATOM 837 O O . ASP A 1 104 ? 10.990 0.535 -0.446 1.00 96.06 104 ASP A O 1
ATOM 841 N N . ILE A 1 105 ? 10.152 0.962 1.591 1.00 96.06 105 ILE A N 1
ATOM 842 C CA . ILE A 1 105 ? 8.867 0.284 1.354 1.00 96.06 105 ILE A CA 1
ATOM 843 C C . ILE A 1 105 ? 8.112 0.934 0.192 1.00 96.06 105 ILE A C 1
ATOM 845 O O . ILE A 1 105 ? 7.664 0.246 -0.723 1.00 96.06 105 ILE A O 1
ATOM 849 N N . ALA A 1 106 ? 7.998 2.262 0.206 1.00 96.62 106 ALA A N 1
ATOM 850 C CA . ALA A 1 106 ? 7.273 3.022 -0.803 1.00 96.62 106 ALA A CA 1
ATOM 851 C C . ALA A 1 106 ? 7.864 2.828 -2.208 1.00 96.62 106 ALA A C 1
ATOM 853 O O . ALA A 1 106 ? 7.114 2.630 -3.160 1.00 96.62 106 ALA A O 1
ATOM 854 N N . SER A 1 107 ? 9.195 2.834 -2.328 1.00 97.06 107 SER A N 1
ATOM 855 C CA . SER A 1 107 ? 9.894 2.643 -3.606 1.00 97.06 107 SER A CA 1
ATOM 856 C C . SER A 1 107 ? 9.685 1.228 -4.154 1.00 97.06 107 SER A C 1
ATOM 858 O O . SER A 1 107 ? 9.390 1.054 -5.333 1.00 97.06 107 SER A O 1
ATOM 860 N N . ASN A 1 108 ? 9.748 0.207 -3.292 1.00 97.06 108 ASN A N 1
ATOM 861 C CA . ASN A 1 108 ? 9.490 -1.173 -3.705 1.00 97.06 108 ASN A CA 1
ATOM 862 C C . ASN A 1 108 ? 8.019 -1.401 -4.096 1.00 97.06 108 ASN A C 1
ATOM 864 O O . ASN A 1 108 ? 7.743 -2.076 -5.088 1.00 97.06 108 ASN A O 1
ATOM 868 N N . LEU A 1 109 ? 7.065 -0.802 -3.376 1.00 96.62 109 LEU A N 1
ATOM 869 C CA . LEU A 1 109 ? 5.646 -0.846 -3.748 1.00 96.62 109 LEU A CA 1
ATOM 870 C C . LEU A 1 109 ? 5.359 -0.112 -5.062 1.00 96.62 109 LEU A C 1
ATOM 872 O O . LEU A 1 109 ? 4.509 -0.563 -5.827 1.00 96.62 109 LEU A O 1
ATOM 876 N N . GLU A 1 110 ? 6.063 0.985 -5.345 1.00 95.88 110 GLU A N 1
ATOM 877 C CA . GLU A 1 110 ? 5.961 1.690 -6.625 1.00 95.88 110 GLU A CA 1
ATOM 878 C C . GLU A 1 110 ? 6.421 0.805 -7.790 1.00 95.88 110 GLU A C 1
ATOM 880 O O . GLU A 1 110 ? 5.699 0.694 -8.780 1.00 95.88 110 GLU A O 1
ATOM 885 N N . ASN A 1 111 ? 7.553 0.106 -7.654 1.00 96.00 111 ASN A N 1
ATOM 886 C CA . ASN A 1 111 ? 8.033 -0.829 -8.678 1.00 96.00 111 ASN A CA 1
ATOM 887 C C . ASN A 1 111 ? 6.994 -1.920 -8.984 1.00 96.00 111 ASN A C 1
ATOM 889 O O . ASN A 1 111 ? 6.670 -2.174 -10.146 1.00 96.00 111 ASN A O 1
ATOM 893 N N . ILE A 1 112 ? 6.418 -2.524 -7.938 1.00 96.00 112 ILE A N 1
ATOM 894 C CA . ILE A 1 112 ? 5.378 -3.556 -8.071 1.00 96.00 112 ILE A CA 1
ATOM 895 C C . ILE A 1 112 ? 4.122 -2.974 -8.737 1.00 96.00 112 ILE A C 1
ATOM 897 O O . ILE A 1 112 ? 3.546 -3.588 -9.638 1.00 96.00 112 ILE A O 1
ATOM 901 N N . TYR A 1 113 ? 3.702 -1.777 -8.32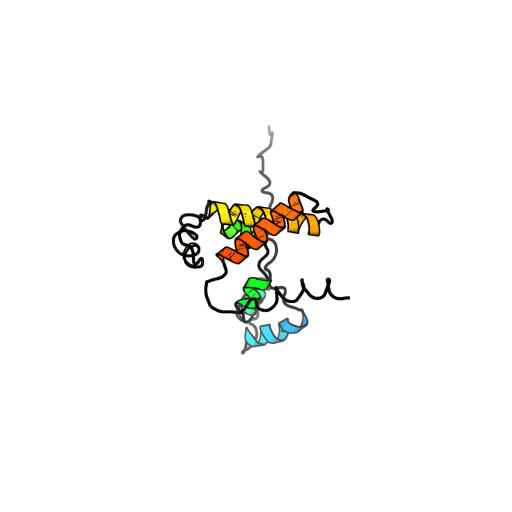3 1.00 95.56 113 TYR A N 1
ATOM 902 C CA . TYR A 1 113 ? 2.545 -1.085 -8.886 1.00 95.56 113 TYR A CA 1
ATOM 903 C C . TYR A 1 113 ? 2.716 -0.793 -10.382 1.00 95.56 113 TYR A C 1
ATOM 905 O O . TYR A 1 113 ? 1.811 -1.086 -11.168 1.00 95.56 113 TYR A O 1
ATOM 913 N N . GLN A 1 114 ? 3.877 -0.277 -10.793 1.00 94.50 114 GLN A N 1
ATOM 914 C CA . GLN A 1 114 ? 4.180 -0.010 -12.199 1.00 94.50 114 GLN A CA 1
ATOM 915 C C . GLN A 1 114 ? 4.170 -1.292 -13.034 1.00 94.50 114 GLN A C 1
ATOM 917 O O . GLN A 1 114 ? 3.551 -1.320 -14.099 1.00 94.50 114 GLN A O 1
ATOM 922 N N . ALA A 1 115 ? 4.793 -2.367 -12.546 1.00 95.19 115 ALA A N 1
ATOM 923 C CA . ALA A 1 115 ? 4.806 -3.653 -13.239 1.00 95.19 115 ALA A CA 1
ATOM 924 C C . ALA A 1 115 ? 3.389 -4.217 -13.422 1.00 95.19 115 ALA A C 1
ATOM 926 O O . ALA A 1 115 ? 3.009 -4.592 -14.533 1.00 95.19 115 ALA A O 1
ATOM 927 N N . ARG A 1 116 ? 2.570 -4.193 -12.361 1.00 94.19 116 ARG A N 1
ATOM 928 C CA . ARG A 1 116 ? 1.168 -4.633 -12.416 1.00 94.19 116 ARG A CA 1
ATOM 929 C C . ARG A 1 116 ? 0.347 -3.803 -13.397 1.00 94.19 116 ARG A C 1
ATOM 931 O O . ARG A 1 116 ? -0.482 -4.356 -14.114 1.00 94.19 116 ARG A O 1
ATOM 938 N N . ASN A 1 117 ? 0.529 -2.483 -13.412 1.00 94.12 117 ASN A N 1
ATOM 939 C CA . ASN A 1 117 ? -0.213 -1.615 -14.326 1.00 94.12 117 ASN A CA 1
ATOM 940 C C . ASN A 1 117 ? 0.134 -1.890 -15.781 1.00 94.12 117 ASN A C 1
ATOM 942 O O . ASN A 1 117 ? -0.766 -1.953 -16.609 1.00 94.12 117 ASN A O 1
ATOM 946 N N . ARG A 1 118 ? 1.409 -2.119 -16.087 1.00 94.38 118 ARG A N 1
ATOM 947 C CA . ARG A 1 118 ? 1.829 -2.480 -17.442 1.00 94.38 118 ARG A CA 1
ATOM 948 C C . ARG A 1 118 ? 1.232 -3.802 -17.889 1.00 94.38 118 ARG A C 1
ATOM 950 O O . ARG A 1 118 ? 0.659 -3.855 -18.967 1.00 94.38 118 ARG A O 1
ATOM 957 N N . LEU A 1 119 ? 1.244 -4.813 -17.019 1.00 92.00 119 LEU A N 1
ATOM 958 C CA . LEU A 1 119 ? 0.568 -6.080 -17.294 1.00 92.00 119 LEU A CA 1
ATOM 959 C C . LEU A 1 119 ? -0.933 -5.883 -17.583 1.00 92.00 119 LEU A C 1
ATOM 961 O O . LEU A 1 119 ? -1.462 -6.497 -18.502 1.00 92.00 119 LEU A O 1
ATOM 965 N N . ALA A 1 120 ? -1.607 -4.994 -16.846 1.00 89.88 120 ALA A N 1
ATOM 966 C CA . ALA A 1 120 ? -3.015 -4.658 -17.085 1.00 89.88 120 ALA A CA 1
ATOM 967 C C . ALA A 1 120 ? -3.255 -3.877 -18.392 1.00 89.88 120 ALA A C 1
ATOM 969 O O . ALA A 1 120 ? -4.347 -3.941 -18.946 1.00 89.88 120 ALA A O 1
ATOM 970 N N . HIS A 1 121 ? -2.249 -3.155 -18.884 1.00 93.38 121 HIS A N 1
ATOM 971 C CA . HIS A 1 121 ? -2.251 -2.515 -20.201 1.00 93.38 121 HIS A CA 1
ATOM 972 C C . HIS A 1 121 ? -1.727 -3.437 -21.311 1.00 93.38 121 HIS A C 1
ATOM 974 O O . HIS A 1 121 ? -1.513 -2.978 -22.427 1.00 93.38 121 HIS A O 1
ATOM 980 N N . HIS A 1 122 ? -1.528 -4.727 -21.018 1.00 92.56 122 HIS A N 1
ATOM 981 C CA . HIS A 1 122 ? -0.936 -5.705 -21.933 1.00 92.56 122 HIS A CA 1
ATOM 982 C C . HIS A 1 122 ? 0.458 -5.305 -22.453 1.00 92.56 122 HIS A C 1
ATOM 984 O O . HIS A 1 122 ? 0.892 -5.747 -23.512 1.00 92.56 122 HIS A O 1
ATOM 990 N N . GLU A 1 123 ? 1.197 -4.503 -21.683 1.00 91.06 123 GLU A N 1
ATOM 991 C CA . GLU A 1 123 ? 2.578 -4.142 -21.979 1.00 91.06 123 GLU A CA 1
ATOM 992 C C . GLU A 1 123 ? 3.574 -5.119 -21.321 1.00 91.06 123 GLU A C 1
ATOM 994 O O . GLU A 1 123 ? 3.462 -5.417 -20.124 1.00 91.06 123 GLU A O 1
ATOM 999 N N . PRO A 1 124 ? 4.622 -5.564 -22.038 1.00 89.44 124 PRO A N 1
ATOM 1000 C CA . PRO A 1 124 ? 5.539 -6.587 -21.542 1.00 89.44 124 PRO A CA 1
ATOM 1001 C C . PRO A 1 124 ? 6.518 -6.036 -20.497 1.00 89.44 124 PRO A C 1
ATOM 1003 O O . PRO A 1 124 ? 7.142 -4.992 -20.702 1.00 89.44 124 PRO A O 1
ATOM 1006 N N . VAL A 1 125 ? 6.707 -6.745 -19.379 1.00 89.19 125 VAL A N 1
ATOM 1007 C CA . VAL A 1 125 ? 7.705 -6.449 -18.330 1.00 89.19 125 VAL A CA 1
ATOM 1008 C C . VAL A 1 125 ? 8.910 -7.374 -18.525 1.00 89.19 125 VAL A C 1
ATOM 1010 O O . VAL A 1 125 ? 8.878 -8.519 -18.093 1.00 89.19 125 VAL A O 1
ATOM 1013 N N . LEU A 1 126 ? 9.960 -6.890 -19.196 1.00 89.31 126 LEU A N 1
ATOM 1014 C CA . LEU A 1 126 ? 11.108 -7.711 -19.608 1.00 89.31 126 LEU A CA 1
ATOM 1015 C C . LEU A 1 126 ? 12.407 -7.333 -18.881 1.00 89.31 126 LEU A C 1
ATOM 1017 O O . LEU A 1 126 ? 12.558 -6.216 -18.371 1.00 89.31 126 LEU A O 1
ATOM 1021 N N . HIS A 1 127 ? 13.355 -8.274 -18.880 1.00 91.94 127 HIS A N 1
ATOM 1022 C CA . HIS A 1 127 ? 14.744 -8.110 -18.437 1.00 91.94 127 HIS A CA 1
ATOM 1023 C C . HIS A 1 127 ? 14.876 -7.394 -17.082 1.00 91.94 127 HIS A C 1
ATOM 1025 O O . HIS A 1 127 ? 14.360 -7.862 -16.066 1.00 91.94 127 HIS A O 1
ATOM 1031 N N . LYS A 1 128 ? 15.548 -6.234 -17.066 1.00 91.94 128 LYS A N 1
ATOM 1032 C CA . LYS A 1 128 ? 15.818 -5.437 -15.870 1.00 91.94 128 LYS A CA 1
ATOM 1033 C C . LYS A 1 128 ? 14.553 -5.171 -15.057 1.00 91.94 128 LYS A C 1
ATOM 1035 O O . LYS A 1 128 ? 14.556 -5.383 -13.854 1.00 91.94 128 LYS A O 1
ATOM 1040 N N . ARG A 1 129 ? 13.452 -4.775 -15.704 1.00 90.81 129 ARG A N 1
ATOM 1041 C CA . ARG A 1 129 ? 12.205 -4.452 -14.993 1.00 90.81 129 ARG A CA 1
ATOM 1042 C C . ARG A 1 129 ? 11.579 -5.668 -14.328 1.00 90.81 129 ARG A C 1
ATOM 1044 O O . ARG A 1 129 ? 11.010 -5.538 -13.247 1.00 90.81 129 ARG A O 1
ATOM 1051 N N . PHE A 1 130 ? 11.686 -6.837 -14.954 1.00 92.88 130 PHE A N 1
ATOM 1052 C CA . PHE A 1 130 ? 11.244 -8.085 -14.341 1.00 92.88 130 PHE A CA 1
ATOM 1053 C C . PHE A 1 130 ? 12.072 -8.385 -13.088 1.00 92.88 130 PHE A C 1
ATOM 1055 O O . PHE A 1 130 ? 11.507 -8.563 -12.012 1.00 92.88 130 PHE A O 1
ATOM 1062 N N . ASN A 1 131 ? 13.401 -8.322 -13.196 1.00 95.00 131 ASN A N 1
ATOM 1063 C CA . ASN A 1 131 ? 14.303 -8.542 -12.064 1.00 95.00 131 ASN A CA 1
ATOM 1064 C C . ASN A 1 131 ? 14.073 -7.535 -10.926 1.00 95.00 131 ASN A C 1
ATOM 1066 O O . ASN A 1 131 ? 14.014 -7.938 -9.763 1.00 95.00 131 ASN A O 1
ATOM 1070 N N . ASP A 1 132 ? 13.877 -6.255 -11.250 1.00 94.56 132 ASP A N 1
ATOM 1071 C CA . ASP A 1 132 ? 13.565 -5.199 -10.281 1.00 94.56 132 ASP A CA 1
ATOM 1072 C C . ASP A 1 132 ? 12.239 -5.503 -9.564 1.00 94.56 132 ASP A C 1
ATOM 1074 O O . ASP A 1 132 ? 12.155 -5.424 -8.341 1.00 94.56 132 ASP A O 1
ATOM 1078 N N . THR A 1 133 ? 11.214 -5.930 -10.309 1.00 95.31 133 THR A N 1
ATOM 1079 C CA . THR A 1 133 ? 9.898 -6.283 -9.753 1.00 95.31 133 THR A CA 1
ATOM 1080 C C . THR A 1 133 ? 9.990 -7.481 -8.811 1.00 95.31 133 THR A C 1
ATOM 1082 O O . THR A 1 133 ? 9.467 -7.430 -7.698 1.00 95.31 133 THR A O 1
ATOM 1085 N N . ILE A 1 134 ? 10.673 -8.553 -9.226 1.00 96.00 134 ILE A N 1
ATOM 1086 C CA . ILE A 1 134 ? 10.869 -9.749 -8.397 1.00 96.00 134 ILE A CA 1
ATOM 1087 C C . ILE A 1 134 ? 11.683 -9.414 -7.143 1.00 96.00 134 ILE A C 1
ATOM 1089 O O . ILE A 1 134 ? 11.336 -9.862 -6.049 1.00 96.00 134 ILE A O 1
ATOM 1093 N N . SER A 1 135 ? 12.724 -8.592 -7.275 1.00 95.94 135 SER A N 1
ATOM 1094 C CA . SER A 1 135 ? 13.528 -8.127 -6.141 1.00 95.94 135 SER A CA 1
ATOM 1095 C C . SER A 1 135 ? 12.692 -7.292 -5.175 1.00 95.94 135 SER A C 1
ATOM 1097 O O . SER A 1 135 ? 12.769 -7.511 -3.971 1.00 95.94 135 SER A O 1
ATOM 1099 N N . SER A 1 136 ? 11.827 -6.407 -5.678 1.00 96.00 136 SER A N 1
ATOM 1100 C CA . SER A 1 136 ? 10.909 -5.630 -4.845 1.00 96.00 136 SER A CA 1
ATOM 1101 C C . SER A 1 136 ? 9.858 -6.491 -4.145 1.00 96.00 136 SER A C 1
ATOM 1103 O O . SER A 1 136 ? 9.575 -6.262 -2.970 1.00 96.00 136 SER A O 1
ATOM 1105 N N . LEU A 1 137 ? 9.310 -7.513 -4.812 1.00 94.88 137 LEU A N 1
ATOM 1106 C CA . LEU A 1 137 ? 8.389 -8.469 -4.186 1.00 94.88 137 LEU A CA 1
ATOM 1107 C C . LEU A 1 137 ? 9.063 -9.232 -3.048 1.00 94.88 137 LEU A C 1
ATOM 1109 O O . LEU A 1 137 ? 8.552 -9.237 -1.929 1.00 94.88 137 LEU A O 1
ATOM 1113 N N . ARG A 1 138 ? 10.235 -9.822 -3.317 1.00 95.06 138 ARG A N 1
ATOM 1114 C CA . ARG A 1 138 ? 11.045 -10.496 -2.292 1.00 95.06 138 ARG A CA 1
ATOM 1115 C C . ARG A 1 138 ? 11.369 -9.547 -1.152 1.00 95.06 138 ARG A C 1
ATOM 1117 O O . ARG A 1 138 ? 11.234 -9.931 0.005 1.00 95.06 138 ARG A O 1
ATOM 1124 N N . TYR A 1 139 ? 11.723 -8.303 -1.485 1.00 94.38 139 TYR A N 1
ATOM 1125 C CA . TYR A 1 139 ? 12.051 -7.303 -0.491 1.00 94.38 139 TYR A CA 1
ATOM 1126 C C . TYR A 1 139 ? 10.888 -7.109 0.481 1.00 94.38 139 TYR A C 1
ATOM 1128 O O . TYR A 1 139 ? 11.076 -7.235 1.685 1.00 94.38 139 TYR A O 1
ATOM 1136 N N . ILE A 1 140 ? 9.685 -6.844 -0.032 1.00 93.44 140 ILE A N 1
ATOM 1137 C CA . ILE A 1 140 ? 8.500 -6.598 0.797 1.00 93.44 140 ILE A CA 1
ATOM 1138 C C . ILE A 1 140 ? 8.118 -7.829 1.623 1.00 93.44 140 ILE A C 1
ATOM 1140 O O . ILE A 1 140 ? 7.877 -7.685 2.820 1.00 93.44 140 ILE A O 1
ATOM 1144 N N . ILE A 1 141 ? 8.095 -9.017 1.014 1.00 91.69 141 ILE A N 1
ATOM 1145 C CA . ILE A 1 141 ? 7.724 -10.267 1.694 1.00 91.69 141 ILE A CA 1
ATOM 1146 C C . ILE A 1 141 ? 8.656 -10.524 2.882 1.00 91.69 141 ILE A C 1
ATOM 1148 O O . ILE A 1 141 ? 8.180 -10.670 4.002 1.00 91.69 141 ILE A O 1
ATOM 1152 N N . GLU A 1 142 ? 9.971 -10.449 2.674 1.00 91.00 142 GLU A N 1
ATOM 1153 C CA . GLU A 1 142 ? 10.971 -10.694 3.720 1.00 91.00 142 GLU A CA 1
ATOM 1154 C C . GLU A 1 142 ? 10.822 -9.751 4.926 1.00 91.00 142 GLU A C 1
ATOM 1156 O O . GLU A 1 142 ? 11.031 -10.158 6.066 1.00 91.00 142 GLU A O 1
ATOM 1161 N N . ARG A 1 143 ? 10.452 -8.479 4.704 1.00 90.62 143 ARG A N 1
ATOM 1162 C CA . ARG A 1 143 ? 10.269 -7.520 5.809 1.00 90.62 143 ARG A CA 1
ATOM 1163 C C . ARG A 1 143 ? 8.893 -7.618 6.461 1.00 90.62 143 ARG A C 1
ATOM 1165 O O . ARG A 1 143 ? 8.752 -7.164 7.593 1.00 90.62 143 ARG A O 1
ATOM 1172 N N . LEU A 1 144 ? 7.882 -8.139 5.770 1.00 86.69 144 LEU A N 1
ATOM 1173 C CA . LEU A 1 144 ? 6.553 -8.359 6.346 1.00 86.69 144 LEU A CA 1
ATOM 1174 C C . LEU A 1 144 ? 6.475 -9.664 7.131 1.00 86.69 144 LEU A C 1
ATOM 1176 O O . LEU A 1 144 ? 5.739 -9.739 8.114 1.00 86.69 144 LEU A O 1
ATOM 1180 N N . GLU A 1 145 ? 7.231 -10.676 6.718 1.00 79.12 145 GLU A N 1
ATOM 1181 C CA . GLU A 1 145 ? 7.331 -11.931 7.439 1.00 79.12 145 GLU A CA 1
ATOM 1182 C C . GLU A 1 145 ? 7.994 -11.687 8.794 1.00 79.12 145 GLU A C 1
ATOM 1184 O O . GLU A 1 145 ? 9.195 -11.449 8.928 1.00 79.12 145 GLU A O 1
ATOM 1189 N N . THR A 1 146 ? 7.187 -11.746 9.851 1.00 61.41 146 THR A N 1
ATOM 1190 C CA . THR A 1 146 ? 7.722 -11.935 11.188 1.00 61.41 146 THR A CA 1
ATOM 1191 C C . THR A 1 146 ? 8.514 -13.231 11.202 1.00 61.41 146 THR A C 1
ATOM 1193 O O . THR A 1 146 ? 8.148 -14.221 10.568 1.00 61.41 146 THR A O 1
ATOM 1196 N N . LYS A 1 147 ? 9.578 -13.274 12.007 1.00 52.25 147 LYS A N 1
ATOM 1197 C CA . LYS A 1 147 ? 10.228 -14.520 12.432 1.00 52.25 147 LYS A CA 1
ATOM 1198 C C . LYS A 1 147 ? 9.270 -15.347 13.318 1.00 52.25 147 LYS A C 1
ATOM 1200 O O . LYS A 1 147 ? 9.647 -15.852 14.366 1.00 52.25 147 LYS A O 1
ATOM 1205 N N . THR A 1 148 ? 8.005 -15.463 12.925 1.00 45.69 148 THR A N 1
ATOM 1206 C CA . THR A 1 148 ? 6.959 -16.292 13.498 1.00 45.69 148 THR A CA 1
ATOM 1207 C C . THR A 1 148 ? 6.814 -17.488 12.572 1.00 45.69 148 THR A C 1
ATOM 1209 O O . THR A 1 148 ? 5.997 -17.483 11.666 1.00 45.69 148 THR A O 1
ATOM 1212 N N . ARG A 1 149 ? 7.689 -18.480 12.772 1.00 47.38 149 ARG A N 1
ATOM 1213 C CA . ARG A 1 149 ? 7.429 -19.935 12.765 1.00 47.38 149 ARG A CA 1
ATOM 1214 C C . ARG A 1 149 ? 6.239 -20.501 11.952 1.00 47.38 149 ARG A C 1
ATOM 1216 O O . ARG A 1 149 ? 5.657 -21.497 12.360 1.00 47.38 149 ARG A O 1
ATOM 1223 N N . ILE A 1 150 ? 5.911 -19.970 10.779 1.00 44.78 150 ILE A N 1
ATOM 1224 C C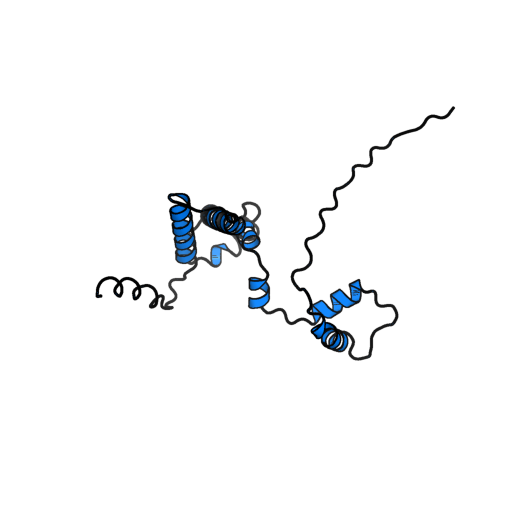A . ILE A 1 150 ? 4.967 -20.578 9.837 1.00 44.78 150 ILE A CA 1
ATOM 1225 C C . ILE A 1 150 ? 5.652 -20.670 8.477 1.00 44.78 150 ILE A C 1
ATOM 1227 O O . ILE A 1 150 ? 5.427 -19.909 7.550 1.00 44.78 150 ILE A O 1
ATOM 1231 N N . ARG A 1 151 ? 6.520 -21.678 8.397 1.00 46.50 151 ARG A N 1
ATOM 1232 C CA . ARG A 1 151 ? 6.387 -22.737 7.397 1.00 46.50 151 ARG A CA 1
ATOM 1233 C C . ARG A 1 151 ? 6.142 -22.268 5.953 1.00 46.50 151 ARG A C 1
ATOM 1235 O O . ARG A 1 151 ? 5.235 -22.779 5.300 1.00 46.50 151 ARG A O 1
ATOM 1242 N N . ILE A 1 152 ? 7.077 -21.508 5.381 1.00 43.53 152 ILE A N 1
ATOM 1243 C CA . ILE A 1 152 ? 7.398 -21.626 3.944 1.00 43.53 152 ILE A CA 1
ATOM 1244 C C . ILE A 1 152 ? 8.140 -22.959 3.728 1.00 43.53 152 ILE A C 1
ATOM 1246 O O . ILE A 1 152 ? 9.286 -23.016 3.301 1.00 43.53 152 ILE A O 1
ATOM 1250 N N . ARG A 1 153 ? 7.491 -24.080 4.069 1.00 47.19 153 ARG A N 1
ATOM 1251 C CA . ARG A 1 153 ? 7.949 -25.426 3.689 1.00 47.19 153 ARG A CA 1
ATOM 1252 C C . ARG A 1 153 ? 7.507 -25.771 2.258 1.00 47.19 153 ARG A C 1
ATOM 1254 O O . ARG A 1 153 ? 7.776 -26.863 1.790 1.00 47.19 153 ARG A O 1
ATOM 1261 N N . LEU A 1 154 ? 6.843 -24.858 1.544 1.00 48.81 154 LEU A N 1
ATOM 1262 C CA . LEU A 1 154 ? 6.295 -25.145 0.214 1.00 48.81 154 LEU A CA 1
ATOM 1263 C C . LEU A 1 154 ? 7.060 -24.525 -0.961 1.00 48.81 154 LEU A C 1
ATOM 1265 O O . LEU A 1 154 ? 6.664 -24.763 -2.094 1.00 48.81 154 LEU A O 1
ATOM 1269 N N . PHE A 1 155 ? 8.171 -23.810 -0.742 1.00 46.50 155 PHE A N 1
ATOM 1270 C CA . PHE A 1 155 ? 8.935 -23.227 -1.861 1.00 46.50 155 PHE A CA 1
ATOM 1271 C C . PHE A 1 155 ? 10.305 -23.870 -2.136 1.00 46.50 155 PHE A C 1
ATOM 1273 O O . PHE A 1 155 ? 10.960 -23.500 -3.101 1.00 46.50 155 PHE A O 1
ATOM 1280 N N . GLN A 1 156 ? 10.730 -24.867 -1.349 1.00 46.59 156 GLN A N 1
ATOM 1281 C CA . GLN A 1 156 ? 11.967 -25.626 -1.616 1.00 46.59 156 GLN A CA 1
ATOM 1282 C C . GLN A 1 156 ? 11.730 -26.909 -2.442 1.00 46.59 156 GLN A C 1
ATOM 1284 O O . GLN A 1 156 ? 12.672 -27.441 -3.015 1.00 46.59 156 GLN A O 1
ATOM 1289 N N . ASN A 1 157 ? 10.483 -27.379 -2.589 1.00 47.47 157 ASN A N 1
ATOM 1290 C CA . ASN A 1 157 ? 10.206 -28.668 -3.245 1.00 47.47 157 ASN A CA 1
ATOM 1291 C C . ASN A 1 157 ? 9.937 -28.591 -4.758 1.00 47.47 157 ASN A C 1
ATOM 1293 O O . ASN A 1 157 ? 9.860 -29.631 -5.401 1.00 47.47 157 ASN A O 1
ATOM 1297 N N . TYR A 1 158 ? 9.841 -27.398 -5.354 1.00 49.19 158 TYR A N 1
ATOM 1298 C CA . TYR A 1 158 ? 9.635 -27.265 -6.807 1.00 49.19 158 TYR A CA 1
ATOM 1299 C C . TYR A 1 158 ? 10.932 -27.099 -7.612 1.00 49.19 158 TYR A C 1
ATOM 1301 O O . TYR A 1 158 ? 10.883 -27.148 -8.834 1.00 49.19 158 TYR A O 1
ATOM 1309 N N . SER A 1 159 ? 12.091 -26.940 -6.959 1.00 50.16 159 SER A N 1
ATOM 1310 C CA . SER A 1 159 ? 13.380 -26.800 -7.658 1.00 50.16 159 SER A CA 1
ATOM 1311 C C . SER A 1 159 ? 14.169 -28.110 -7.796 1.00 50.16 159 SER A C 1
ATOM 1313 O O . SER A 1 159 ? 15.164 -28.125 -8.511 1.00 50.16 159 SER A O 1
ATOM 1315 N N . LEU A 1 160 ? 13.754 -29.196 -7.131 1.00 51.78 160 LEU A N 1
ATOM 1316 C CA . LEU A 1 160 ? 14.439 -30.499 -7.194 1.00 51.78 160 LEU A CA 1
ATOM 1317 C C . LEU A 1 160 ? 13.711 -31.541 -8.062 1.00 51.78 160 LEU A C 1
ATOM 1319 O O . LEU A 1 160 ? 14.310 -32.548 -8.415 1.00 51.78 160 LEU A O 1
ATOM 1323 N N . MET A 1 161 ? 12.455 -31.298 -8.452 1.00 55.88 161 MET A N 1
ATOM 1324 C CA . MET A 1 161 ? 11.682 -32.212 -9.316 1.00 55.88 161 MET A CA 1
ATOM 1325 C C . MET A 1 161 ? 11.830 -31.926 -10.819 1.00 55.88 161 MET A C 1
ATOM 1327 O O . MET A 1 161 ? 11.286 -32.658 -11.633 1.00 55.88 161 MET A O 1
ATOM 1331 N N . THR A 1 162 ? 12.583 -30.893 -11.203 1.00 54.84 162 THR A N 1
ATOM 1332 C CA . THR A 1 162 ? 12.947 -30.603 -12.604 1.00 54.84 162 THR A CA 1
ATOM 1333 C C . THR A 1 162 ? 14.365 -31.047 -12.975 1.00 54.84 162 THR A C 1
ATOM 1335 O O . THR A 1 162 ? 14.770 -30.852 -14.113 1.00 54.84 162 THR A O 1
ATOM 1338 N N . TYR A 1 163 ? 15.112 -31.654 -12.046 1.00 49.78 163 TYR A N 1
ATOM 1339 C CA . TYR A 1 163 ? 16.479 -32.152 -12.276 1.00 49.78 163 TYR A CA 1
ATOM 1340 C C . TYR A 1 163 ? 16.620 -3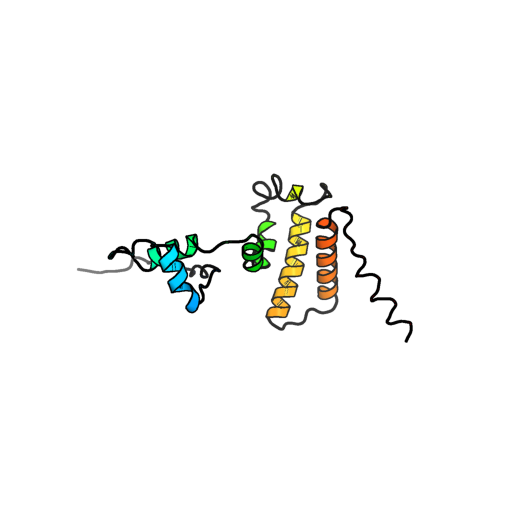3.679 -12.118 1.00 49.78 163 TYR A C 1
ATOM 1342 O O . TYR A 1 163 ? 17.735 -34.192 -12.120 1.00 49.78 163 TYR A O 1
ATOM 1350 N N . LEU A 1 164 ? 15.510 -34.413 -11.978 1.00 53.44 164 LEU A N 1
ATOM 1351 C CA . LEU A 1 164 ? 15.489 -35.877 -11.817 1.00 53.44 164 LEU A CA 1
ATOM 1352 C C . LEU A 1 164 ? 14.395 -36.551 -12.670 1.00 53.44 164 LEU A C 1
ATOM 1354 O O . LEU A 1 164 ? 13.764 -37.519 -12.250 1.00 53.44 164 LEU A O 1
ATOM 1358 N N . MET A 1 165 ? 14.184 -36.030 -13.877 1.00 51.09 165 MET A N 1
ATOM 1359 C CA . MET A 1 165 ? 13.505 -36.711 -14.983 1.00 51.09 165 MET A CA 1
ATOM 1360 C C . MET A 1 165 ? 14.277 -36.417 -16.266 1.00 51.09 165 MET A C 1
ATOM 1362 O O . MET A 1 165 ? 14.313 -37.313 -17.132 1.00 51.09 165 MET A O 1
#

pLDDT: mean 76.1, std 22.52, range [25.19, 97.06]

Foldseek 3Di:
DDDDDDDDDPPPPPPDPPDDLPPDDPVCLVVLLCVLCVPDDDPPQDPVNSVVSSVVPDDDDPVNVVVSDDLVNVLCCLDPVCVPPDCVPHVCVLWPDNVDDSVLLNVLSVLLVVCVVCVVVVHDQDDPSVVSNVVSVVVVVVRNDDPPDDDPVPPPPPVPVVVPD